Protein AF-A0A0R1FSQ0-F1 (afdb_monomer)

InterPro domains:
  IPR000390 Small drug/metabolite transporter protein family [PTHR30561] (1-81)
  IPR037185 Multidrug transporter EmrE superfamily [SSF103481] (2-81)
  IPR045324 Small multidrug resistance protein [PF00893] (2-70)

Solvent-accessible surface area (backbone atoms only — not comparable to full-atom values): 4810 Å² total; per-residue (Å²): 142,83,87,84,54,69,65,63,53,52,52,49,52,51,50,52,50,49,51,53,48,53,49,52,56,47,54,75,78,36,64,63,73,45,56,52,45,46,51,55,45,51,50,50,53,50,51,50,50,48,45,41,72,74,65,64,52,80,78,47,70,68,58,54,54,52,51,52,53,50,52,51,52,39,51,51,47,54,57,66,66,78,107

pLDDT: mean 72.38, std 10.57, range [41.53, 86.75]

Mean predicted aligned error: 11.77 Å

Sequence (83 aa):
MGFTKILPTIGSLISFALCFYFLSIAMVKIPLNIAYANWSALGILATTAIASLVYKEQINVMSMIGIVFIIIGVVLLNLFSAK

Foldseek 3Di:
DPPPDPVVVVVVVVVVVVVVVVLVVCVVPAPPVLSVLVVVLCVLVVVVVCCCVPVVPDCPPVNVVVNVVSVVVNVVSVVVRVD

Nearest PDB structures (foldseek):
  7szt-assembly1_B  TM=7.501E-01  e=1.104E-02  Clostridiales bacterium oral taxon 876
  8vxu-assembly2_D  TM=7.465E-01  e=1.624E-02  Clostridia bacterium

Radius of gyration: 17.27 Å; Cα contacts (8 Å, |Δi|>4): 26; chains: 1; bounding box: 39×21×48 Å

Secondary structure (DSSP, 8-state):
-----HHHHHHHHHHHHHHHHHHHHHHHHS-HHHHHHHHHHHHHHHHHHHHHHHH-----HHHHHHHHHHHHHHHHHHHHH--

Organism: NCBI:txid1423768

Structure (mmCIF, N/CA/C/O backbone):
data_AF-A0A0R1FSQ0-F1
#
_entry.id   AF-A0A0R1FSQ0-F1
#
loop_
_atom_site.group_PDB
_atom_site.id
_atom_site.type_symbol
_atom_site.label_atom_id
_atom_site.label_alt_id
_atom_site.label_comp_id
_atom_site.label_asym_id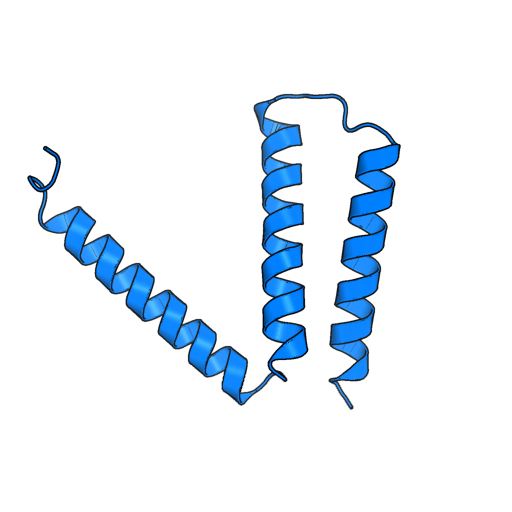
_atom_site.label_entity_id
_atom_site.label_seq_id
_atom_site.pdbx_PDB_ins_code
_atom_site.Cartn_x
_atom_site.Cartn_y
_atom_site.Cartn_z
_atom_site.occupancy
_atom_site.B_iso_or_equiv
_atom_site.auth_seq_id
_atom_site.auth_comp_id
_atom_site.auth_asym_id
_atom_site.auth_atom_id
_atom_site.pdbx_PDB_model_num
ATOM 1 N N . MET A 1 1 ? 15.483 2.453 24.573 1.00 41.53 1 MET A N 1
ATOM 2 C CA . MET A 1 1 ? 16.425 1.317 24.689 1.00 41.53 1 MET A CA 1
ATOM 3 C C . MET A 1 1 ? 15.676 0.020 24.388 1.00 41.53 1 MET A C 1
ATOM 5 O O . MET A 1 1 ? 14.786 -0.309 25.154 1.00 41.53 1 MET A O 1
ATOM 9 N N . GLY A 1 2 ? 15.948 -0.674 23.276 1.00 52.91 2 GLY A N 1
ATOM 10 C CA . GLY A 1 2 ? 15.148 -1.844 22.858 1.00 52.91 2 GLY A CA 1
ATOM 11 C C . GLY A 1 2 ? 15.894 -2.895 22.026 1.00 52.91 2 GLY A C 1
ATOM 12 O O . GLY A 1 2 ? 15.262 -3.691 21.347 1.00 52.91 2 GLY A O 1
ATOM 13 N N . PHE A 1 3 ? 17.229 -2.919 22.074 1.00 47.53 3 PHE A N 1
ATOM 14 C CA . PHE A 1 3 ? 18.072 -3.871 21.334 1.00 47.53 3 PHE A CA 1
ATOM 15 C C . PHE A 1 3 ? 18.480 -5.091 22.185 1.00 47.53 3 PHE A C 1
ATOM 17 O O . PHE A 1 3 ? 19.609 -5.558 22.110 1.00 47.53 3 PHE A O 1
ATOM 24 N N . THR A 1 4 ? 17.584 -5.604 23.036 1.00 57.28 4 THR A N 1
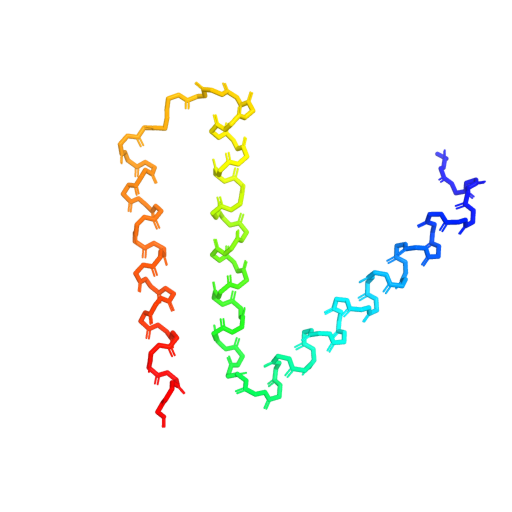ATOM 25 C CA . THR A 1 4 ? 17.913 -6.682 23.999 1.00 57.28 4 THR A CA 1
ATOM 26 C C . THR A 1 4 ? 17.539 -8.085 23.506 1.00 57.28 4 THR A C 1
ATOM 28 O O . THR A 1 4 ? 17.876 -9.071 24.154 1.00 57.28 4 THR A O 1
ATOM 31 N N . LYS A 1 5 ? 16.888 -8.235 22.344 1.00 59.03 5 LYS A N 1
ATOM 32 C CA . LYS A 1 5 ? 16.615 -9.564 21.777 1.00 59.03 5 LYS A CA 1
ATOM 33 C C . LYS A 1 5 ? 17.222 -9.695 20.381 1.00 59.03 5 LYS A C 1
ATOM 35 O O . LYS A 1 5 ? 16.723 -9.140 19.411 1.00 59.03 5 LYS A O 1
ATOM 40 N N . ILE A 1 6 ? 18.298 -10.472 20.298 1.00 60.38 6 ILE A N 1
ATOM 41 C CA . ILE A 1 6 ? 19.036 -10.777 19.062 1.00 60.38 6 ILE A CA 1
ATOM 42 C C . ILE A 1 6 ? 18.143 -11.546 18.062 1.00 60.38 6 ILE A C 1
ATOM 44 O O . ILE A 1 6 ? 18.226 -11.324 16.858 1.00 60.38 6 ILE A O 1
ATOM 48 N N . LEU A 1 7 ? 17.213 -12.370 18.566 1.00 62.78 7 LEU A N 1
ATOM 49 C CA . LEU A 1 7 ? 16.235 -13.128 17.768 1.00 62.78 7 LEU A CA 1
ATOM 50 C C . LEU A 1 7 ? 15.319 -12.254 16.871 1.00 62.78 7 LEU A C 1
ATOM 52 O O . LEU A 1 7 ? 15.306 -12.479 15.663 1.00 62.78 7 LEU A O 1
ATOM 56 N N . PRO A 1 8 ? 14.558 -11.265 17.387 1.00 66.38 8 PRO A N 1
ATOM 57 C CA . PRO A 1 8 ? 13.699 -10.413 16.561 1.00 66.38 8 PRO A CA 1
ATOM 58 C C . PRO A 1 8 ? 14.478 -9.462 15.642 1.00 66.38 8 PRO A C 1
ATOM 60 O O . PRO A 1 8 ? 13.983 -9.147 14.565 1.00 66.38 8 PRO A O 1
ATOM 63 N N . THR A 1 9 ? 15.700 -9.049 15.999 1.00 68.06 9 THR A N 1
ATOM 64 C CA . THR A 1 9 ? 16.554 -8.244 15.105 1.00 68.06 9 THR A CA 1
ATOM 65 C C . THR A 1 9 ? 16.972 -9.038 13.868 1.00 68.06 9 THR A C 1
ATOM 67 O O . THR A 1 9 ? 16.846 -8.542 12.751 1.00 68.06 9 THR A O 1
ATOM 70 N N . ILE A 1 10 ? 17.410 -10.288 14.048 1.00 73.12 10 ILE A N 1
ATOM 71 C CA . ILE A 1 10 ? 17.757 -11.179 12.932 1.00 73.12 10 ILE A CA 1
ATOM 72 C C . ILE A 1 10 ? 16.506 -11.523 12.113 1.00 73.12 10 ILE A C 1
ATOM 74 O O . ILE A 1 10 ? 16.555 -11.495 10.887 1.00 73.12 10 ILE A O 1
ATOM 78 N N . GLY A 1 11 ? 15.366 -11.767 12.769 1.00 76.56 11 GLY A N 1
ATOM 79 C CA . GLY A 1 11 ? 14.089 -12.006 12.088 1.00 76.56 11 GLY A CA 1
ATOM 80 C C . GLY A 1 11 ? 13.624 -10.820 11.233 1.00 76.56 11 GLY A C 1
ATOM 81 O O . GLY A 1 11 ? 13.171 -11.015 10.104 1.00 76.56 11 GLY A O 1
ATOM 82 N N . SER A 1 12 ? 13.794 -9.592 11.733 1.00 74.56 12 SER A N 1
ATOM 83 C CA . SER A 1 12 ? 13.552 -8.357 10.977 1.00 74.56 12 SER A CA 1
ATOM 84 C C . SER A 1 12 ? 14.480 -8.256 9.766 1.00 74.56 12 SER A C 1
ATOM 86 O O . SER A 1 12 ? 14.006 -8.038 8.655 1.00 74.56 12 SER A O 1
ATOM 88 N N . LEU A 1 13 ? 15.782 -8.503 9.952 1.00 78.50 13 LEU A N 1
ATOM 89 C CA . LEU A 1 13 ? 16.781 -8.423 8.884 1.00 78.50 13 LEU A CA 1
ATOM 90 C C . LEU A 1 13 ? 16.524 -9.452 7.769 1.00 78.50 13 LEU A C 1
ATOM 92 O O . LEU A 1 13 ? 16.586 -9.116 6.588 1.00 78.50 13 LEU A O 1
ATOM 96 N N . ILE A 1 14 ? 16.175 -10.687 8.143 1.00 78.75 14 ILE A N 1
ATOM 97 C CA . ILE A 1 14 ? 15.816 -11.763 7.209 1.00 78.75 14 ILE A CA 1
ATOM 98 C C . ILE A 1 14 ? 14.513 -11.436 6.479 1.00 78.75 14 ILE A C 1
ATOM 100 O O . ILE A 1 14 ? 14.443 -11.615 5.268 1.00 78.75 14 ILE A O 1
ATOM 104 N N . SER A 1 15 ? 13.500 -10.916 7.177 1.00 74.75 15 SER A N 1
ATOM 105 C CA . SER A 1 15 ? 12.245 -10.493 6.539 1.00 74.75 15 SER A CA 1
ATOM 106 C C . SER A 1 15 ? 12.470 -9.334 5.570 1.00 74.75 15 SER A C 1
ATOM 108 O O . SER A 1 15 ? 11.892 -9.323 4.487 1.00 74.75 15 SER A O 1
ATOM 110 N N . PHE A 1 16 ? 13.354 -8.392 5.912 1.00 75.31 16 PHE A N 1
ATOM 111 C CA . PHE A 1 16 ? 13.749 -7.304 5.019 1.00 75.31 16 PHE A CA 1
ATOM 112 C C . PHE A 1 16 ? 14.450 -7.831 3.767 1.00 75.31 16 PHE A C 1
ATOM 114 O O . PHE A 1 16 ? 14.106 -7.427 2.657 1.00 75.31 16 PHE A O 1
ATOM 121 N N . ALA A 1 17 ? 15.388 -8.767 3.938 1.00 77.44 17 ALA A N 1
ATOM 122 C CA . ALA A 1 17 ? 16.094 -9.407 2.835 1.00 77.44 17 ALA A CA 1
ATOM 123 C C . ALA A 1 17 ? 15.144 -10.224 1.943 1.00 77.44 17 ALA A C 1
ATOM 125 O O . ALA A 1 17 ? 15.215 -10.101 0.724 1.00 77.44 17 ALA A O 1
ATOM 126 N N . LEU A 1 18 ? 14.213 -10.991 2.524 1.00 78.25 18 LEU A N 1
ATOM 127 C CA . LEU A 1 18 ? 13.188 -11.721 1.771 1.00 78.25 18 LEU A CA 1
ATOM 128 C C . LEU A 1 18 ? 12.250 -10.776 1.015 1.00 78.25 18 LEU A C 1
ATOM 130 O O . LEU A 1 18 ? 11.981 -11.022 -0.158 1.00 78.25 18 LEU A O 1
ATOM 134 N N . CYS A 1 19 ? 11.787 -9.691 1.642 1.00 74.62 19 CYS A N 1
ATOM 135 C CA . CYS A 1 19 ? 10.971 -8.673 0.976 1.00 74.62 19 CYS A CA 1
ATOM 136 C C . CYS A 1 19 ? 11.707 -8.072 -0.222 1.00 74.62 19 CYS A C 1
ATOM 138 O O . CYS A 1 19 ? 11.146 -8.008 -1.312 1.00 74.62 19 CYS A O 1
ATOM 140 N N . PHE A 1 20 ? 12.972 -7.681 -0.046 1.00 70.69 20 PHE A N 1
ATOM 141 C CA . PHE A 1 20 ? 13.784 -7.136 -1.134 1.00 70.69 20 PHE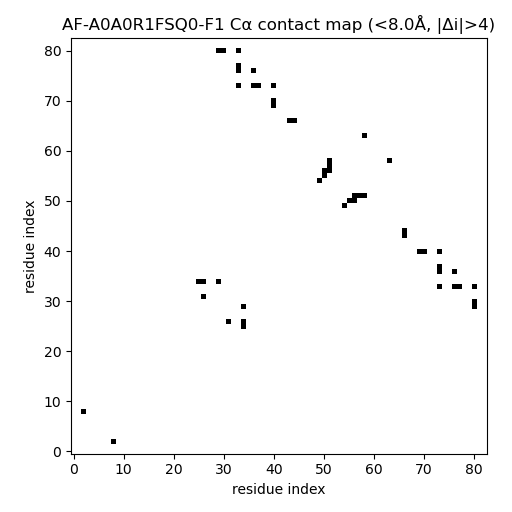 A CA 1
ATOM 142 C C . PHE A 1 20 ? 14.060 -8.163 -2.234 1.00 70.69 20 PHE A C 1
ATOM 144 O O . PHE A 1 20 ? 14.074 -7.813 -3.412 1.00 70.69 20 PHE A O 1
ATOM 151 N N . TYR A 1 21 ? 14.241 -9.430 -1.873 1.00 72.75 21 TYR A N 1
ATOM 152 C CA . TYR A 1 21 ? 14.466 -10.507 -2.829 1.00 72.75 21 TYR A CA 1
ATOM 153 C C . TYR A 1 21 ? 13.210 -10.804 -3.660 1.00 72.75 21 TYR A C 1
ATOM 155 O O . TYR A 1 21 ? 13.281 -10.902 -4.884 1.00 72.75 21 TYR A O 1
ATOM 163 N N . PHE A 1 22 ? 12.037 -10.856 -3.025 1.00 70.19 22 PHE A N 1
ATOM 164 C CA . PHE A 1 22 ? 10.757 -11.008 -3.722 1.00 70.19 22 PHE A CA 1
ATOM 165 C C . PHE A 1 22 ? 10.422 -9.783 -4.580 1.00 70.19 22 PHE A C 1
ATOM 167 O O . PHE A 1 22 ? 9.931 -9.935 -5.697 1.00 70.19 22 PHE A O 1
ATOM 174 N N . LEU A 1 23 ? 10.754 -8.579 -4.102 1.00 66.12 23 LEU A N 1
ATOM 175 C CA . LEU A 1 23 ? 10.660 -7.341 -4.875 1.00 66.12 23 LEU A CA 1
ATOM 176 C C . LEU A 1 23 ? 11.572 -7.392 -6.111 1.00 66.12 23 LEU A C 1
ATOM 178 O O . LEU A 1 23 ? 11.137 -7.044 -7.204 1.00 66.12 23 LEU A O 1
ATOM 182 N N . SER A 1 24 ? 12.808 -7.873 -5.959 1.00 68.38 24 SER A N 1
ATOM 183 C CA . SER A 1 24 ? 13.767 -8.024 -7.059 1.00 68.38 24 SER A CA 1
ATOM 184 C C . SER A 1 24 ? 13.277 -9.030 -8.106 1.00 68.38 24 SER A C 1
ATOM 186 O O . SER A 1 24 ? 13.325 -8.741 -9.300 1.00 68.38 24 SER A O 1
ATOM 188 N N . ILE A 1 25 ? 12.704 -10.161 -7.682 1.00 63.62 25 ILE A N 1
ATOM 189 C CA . ILE A 1 25 ? 12.093 -11.147 -8.590 1.00 63.62 25 ILE A CA 1
ATOM 190 C C . ILE A 1 25 ? 10.852 -10.573 -9.292 1.00 63.62 25 ILE A C 1
ATOM 192 O O . ILE A 1 25 ? 10.665 -10.799 -10.490 1.00 63.62 25 ILE A O 1
ATOM 196 N N . ALA A 1 26 ? 10.019 -9.808 -8.582 1.00 60.19 26 ALA A N 1
ATOM 197 C CA . ALA A 1 26 ? 8.863 -9.133 -9.168 1.00 60.19 26 ALA A CA 1
ATOM 198 C C . ALA A 1 26 ? 9.286 -8.074 -10.202 1.00 60.19 26 ALA A C 1
ATOM 200 O O . ALA A 1 26 ? 8.685 -7.999 -11.272 1.00 60.19 26 ALA A O 1
ATOM 201 N N . MET A 1 27 ? 10.356 -7.319 -9.931 1.00 54.91 27 MET A N 1
ATOM 202 C CA . MET A 1 27 ? 10.905 -6.307 -10.843 1.00 54.91 27 MET A CA 1
ATOM 203 C C . MET A 1 27 ? 11.467 -6.889 -12.146 1.00 54.91 27 MET A C 1
ATOM 205 O O . MET A 1 27 ? 11.482 -6.194 -13.156 1.00 54.91 27 MET A O 1
ATOM 209 N N . VAL A 1 28 ? 11.919 -8.147 -12.150 1.00 56.59 28 VAL A N 1
ATOM 210 C CA . VAL A 1 28 ? 12.464 -8.790 -13.361 1.00 56.59 28 VAL A CA 1
ATOM 211 C C . VAL A 1 28 ? 11.361 -9.262 -14.320 1.00 56.59 28 VAL A C 1
ATOM 213 O O . VAL A 1 28 ? 11.605 -9.357 -15.521 1.00 56.59 28 VAL A O 1
ATOM 216 N N . LYS A 1 29 ? 10.144 -9.543 -13.831 1.00 57.28 29 LYS A N 1
ATOM 217 C CA . LYS A 1 29 ? 9.024 -10.038 -14.663 1.00 57.28 29 LYS A CA 1
ATOM 218 C C . LYS A 1 29 ? 7.909 -9.025 -14.917 1.00 57.28 29 LYS A C 1
ATOM 220 O O . LYS A 1 29 ? 7.130 -9.227 -15.841 1.00 57.28 29 LYS A O 1
ATOM 225 N N . ILE A 1 30 ? 7.797 -7.985 -14.097 1.00 63.19 30 ILE A N 1
ATOM 226 C CA . ILE A 1 30 ? 6.692 -7.023 -14.127 1.00 63.19 30 ILE A CA 1
ATOM 227 C C . ILE A 1 30 ? 7.305 -5.636 -14.336 1.00 63.19 30 ILE A C 1
ATOM 229 O O . ILE A 1 30 ? 8.256 -5.299 -13.626 1.00 63.19 30 ILE A O 1
ATOM 233 N N . PRO A 1 31 ? 6.797 -4.797 -15.259 1.00 68.12 31 PRO A N 1
ATOM 234 C CA . PRO A 1 31 ? 7.307 -3.444 -15.381 1.00 68.12 31 PRO A CA 1
ATOM 235 C C . PRO A 1 31 ? 7.118 -2.716 -14.057 1.00 68.12 31 PRO A C 1
ATOM 237 O O . PRO A 1 31 ?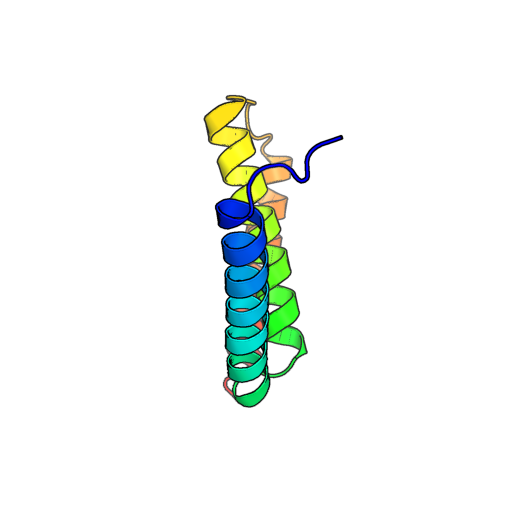 6.069 -2.804 -13.413 1.00 68.12 31 PRO A O 1
ATOM 240 N N . LEU A 1 32 ? 8.156 -1.972 -13.683 1.00 68.94 32 LEU A N 1
ATOM 241 C CA . LEU A 1 32 ? 8.278 -1.246 -12.421 1.00 68.94 32 LEU A CA 1
ATOM 242 C C . LEU A 1 32 ? 6.965 -0.543 -12.024 1.00 68.94 32 LEU A C 1
ATOM 244 O O . LEU A 1 32 ? 6.517 -0.645 -10.886 1.00 68.94 32 LEU A O 1
ATOM 248 N N . ASN A 1 33 ? 6.302 0.089 -12.999 1.00 64.69 33 ASN A N 1
ATOM 249 C CA . ASN A 1 33 ? 5.044 0.817 -12.832 1.00 64.69 33 ASN A CA 1
ATOM 250 C C . ASN A 1 33 ? 3.921 -0.019 -12.179 1.00 64.69 33 ASN A C 1
ATOM 252 O O . ASN A 1 33 ? 3.193 0.474 -11.323 1.00 64.69 33 ASN A O 1
ATOM 256 N N . ILE A 1 34 ? 3.795 -1.302 -12.525 1.00 72.88 34 ILE A N 1
ATOM 257 C CA . ILE A 1 34 ? 2.736 -2.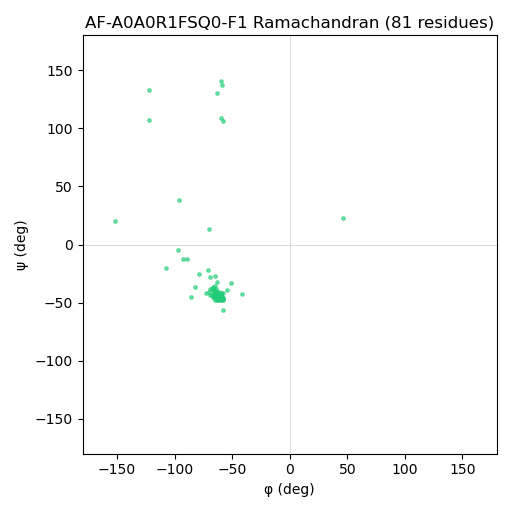177 -11.990 1.00 72.88 34 ILE A CA 1
ATOM 258 C C . ILE A 1 34 ? 3.097 -2.739 -10.638 1.00 72.88 34 ILE A C 1
ATOM 260 O O . ILE A 1 34 ? 2.222 -2.864 -9.783 1.00 72.88 34 ILE A O 1
ATOM 264 N N . ALA A 1 35 ? 4.373 -3.060 -10.431 1.00 73.75 35 ALA A N 1
ATOM 265 C CA . ALA A 1 35 ? 4.843 -3.502 -9.129 1.00 73.75 35 ALA A CA 1
ATOM 266 C C . ALA A 1 35 ? 4.549 -2.427 -8.066 1.00 73.75 35 ALA A C 1
ATOM 268 O O . ALA A 1 35 ? 3.948 -2.737 -7.037 1.00 73.75 35 ALA A O 1
ATOM 269 N N . TYR A 1 36 ? 4.871 -1.160 -8.354 1.00 72.00 36 TYR A N 1
ATOM 270 C CA . TYR A 1 36 ? 4.568 -0.040 -7.458 1.00 72.00 36 TYR A CA 1
ATOM 271 C C . TYR A 1 36 ? 3.064 0.219 -7.316 1.00 72.00 36 TYR A C 1
ATOM 273 O O . TYR A 1 36 ? 2.584 0.351 -6.190 1.00 72.00 36 TYR A O 1
ATOM 281 N N . ALA A 1 37 ? 2.303 0.231 -8.416 1.00 79.38 37 ALA A N 1
ATOM 282 C CA . ALA A 1 37 ? 0.860 0.468 -8.358 1.00 79.38 37 ALA A CA 1
ATOM 283 C C . ALA A 1 37 ? 0.118 -0.605 -7.545 1.00 79.38 37 ALA A C 1
ATOM 285 O O . ALA A 1 37 ? -0.709 -0.275 -6.693 1.00 79.38 37 ALA A O 1
ATOM 286 N N . ASN A 1 38 ? 0.439 -1.884 -7.760 1.00 80.56 38 ASN A N 1
ATOM 287 C CA . ASN A 1 38 ? -0.178 -2.985 -7.026 1.00 80.56 38 ASN A CA 1
ATOM 288 C C . ASN A 1 38 ? 0.230 -2.973 -5.548 1.00 80.56 38 ASN A C 1
ATOM 290 O O . ASN A 1 38 ? -0.609 -3.216 -4.686 1.00 80.56 38 ASN A O 1
ATOM 294 N N . TRP A 1 39 ? 1.489 -2.644 -5.239 1.00 78.62 39 TRP A N 1
ATOM 295 C CA . TRP A 1 39 ? 1.950 -2.526 -3.855 1.00 78.62 39 TRP A CA 1
ATOM 296 C C . TRP A 1 39 ? 1.226 -1.407 -3.097 1.00 78.62 39 TRP A C 1
ATOM 298 O O . TRP A 1 39 ? 0.701 -1.645 -2.008 1.00 78.62 39 TRP A O 1
ATOM 308 N N . SER A 1 40 ? 1.123 -0.211 -3.686 1.00 80.50 40 SER A N 1
ATOM 309 C CA . SER A 1 40 ? 0.387 0.903 -3.079 1.00 80.50 40 SER A CA 1
ATOM 310 C C . SER A 1 40 ? -1.101 0.590 -2.921 1.00 80.50 40 SER A C 1
ATOM 312 O O . SER A 1 40 ? -1.673 0.863 -1.867 1.00 80.50 40 SER A O 1
ATOM 314 N N . ALA A 1 41 ? -1.729 -0.033 -3.918 1.00 84.12 41 ALA A N 1
ATOM 315 C CA . ALA A 1 41 ? -3.135 -0.404 -3.834 1.00 84.12 41 ALA A CA 1
ATOM 316 C C . ALA A 1 41 ? -3.412 -1.490 -2.794 1.00 84.12 41 ALA A C 1
ATOM 318 O O . ALA A 1 41 ? -4.349 -1.344 -2.014 1.00 84.12 41 ALA A O 1
ATOM 319 N N . LEU A 1 42 ? -2.582 -2.535 -2.723 1.00 83.62 42 LEU A N 1
ATOM 320 C CA . LEU A 1 42 ? -2.652 -3.542 -1.661 1.00 83.62 42 LEU A CA 1
ATOM 321 C C . LEU A 1 42 ? -2.507 -2.902 -0.282 1.00 83.62 42 LEU A C 1
ATOM 323 O O . LEU A 1 42 ? -3.259 -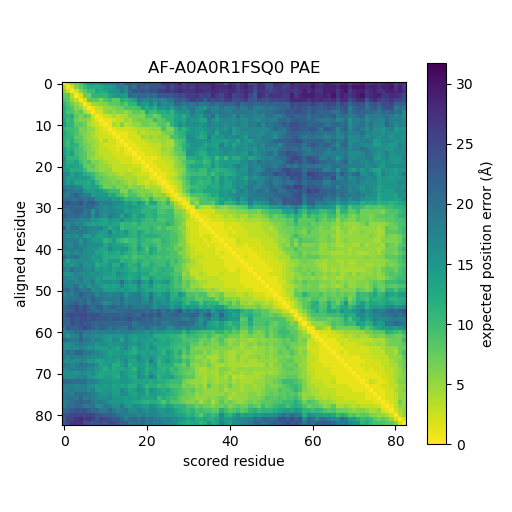3.250 0.624 1.00 83.62 42 LEU A O 1
ATOM 327 N N . GLY A 1 43 ? -1.590 -1.943 -0.129 1.00 84.06 43 GLY A N 1
ATOM 328 C CA . GLY A 1 43 ? -1.423 -1.198 1.116 1.00 84.06 43 GLY A CA 1
ATOM 329 C C . GLY A 1 43 ? -2.689 -0.439 1.514 1.00 84.06 43 GLY A C 1
ATOM 330 O O . GLY A 1 43 ? -3.138 -0.556 2.655 1.00 84.06 43 GLY A O 1
ATOM 331 N N . ILE A 1 44 ? -3.301 0.286 0.574 1.00 85.44 44 ILE A N 1
ATOM 332 C CA . ILE A 1 44 ? -4.538 1.037 0.833 1.00 85.44 44 ILE A CA 1
ATOM 333 C C . ILE A 1 44 ? -5.687 0.078 1.158 1.00 85.44 44 ILE A C 1
ATOM 335 O O . ILE A 1 44 ? -6.343 0.253 2.179 1.00 85.44 44 ILE A O 1
ATOM 339 N N . LEU A 1 45 ? -5.883 -0.974 0.358 1.00 84.31 45 LEU A N 1
ATOM 340 C CA . LEU A 1 45 ? -6.922 -1.984 0.577 1.00 84.31 45 LEU A CA 1
ATOM 341 C C . LEU A 1 45 ? -6.781 -2.671 1.935 1.00 84.31 45 LEU A C 1
ATOM 343 O O . LEU A 1 45 ? -7.764 -2.786 2.663 1.00 84.31 45 LEU A O 1
ATOM 347 N N . ALA A 1 46 ? -5.568 -3.095 2.296 1.00 84.81 46 ALA A N 1
ATOM 348 C CA . ALA A 1 46 ? -5.294 -3.723 3.582 1.00 84.81 46 ALA A CA 1
ATOM 349 C C . ALA A 1 46 ? -5.539 -2.748 4.737 1.00 84.81 46 ALA A C 1
ATOM 351 O O . ALA A 1 46 ? -6.217 -3.100 5.698 1.00 84.81 46 ALA A O 1
ATOM 352 N N . THR A 1 47 ? -5.053 -1.510 4.625 1.00 84.31 47 THR A N 1
ATOM 353 C CA . THR A 1 47 ? -5.264 -0.481 5.652 1.00 84.31 47 THR A CA 1
ATOM 354 C C . THR A 1 47 ? -6.750 -0.181 5.822 1.00 84.31 47 THR A C 1
ATOM 356 O O . THR A 1 47 ? -7.229 -0.128 6.951 1.00 84.31 47 THR A O 1
ATOM 359 N N . THR A 1 48 ? -7.512 -0.057 4.732 1.00 82.12 48 THR A N 1
ATOM 360 C CA . THR A 1 48 ? -8.957 0.178 4.804 1.00 82.12 48 THR A CA 1
ATOM 361 C C . THR A 1 48 ? -9.726 -1.033 5.331 1.00 82.12 48 THR A C 1
ATOM 363 O O . THR A 1 48 ? -10.651 -0.862 6.124 1.00 82.12 48 THR A O 1
ATOM 366 N N . ALA A 1 49 ? -9.339 -2.255 4.961 1.00 81.88 49 ALA A N 1
ATOM 367 C CA . ALA A 1 49 ? -9.937 -3.475 5.501 1.00 81.88 49 ALA A CA 1
ATOM 368 C C . ALA A 1 49 ? -9.691 -3.598 7.012 1.00 81.88 49 ALA A C 1
ATOM 370 O O . ALA A 1 49 ? -10.620 -3.876 7.769 1.00 81.88 49 ALA A O 1
ATOM 371 N N . ILE A 1 50 ? -8.462 -3.328 7.463 1.00 82.81 50 ILE A N 1
ATOM 372 C CA . ILE A 1 50 ? -8.106 -3.310 8.886 1.00 82.81 50 ILE A CA 1
ATOM 373 C C . ILE A 1 50 ? -8.865 -2.193 9.608 1.00 82.81 50 ILE A C 1
ATOM 375 O O . ILE A 1 50 ? -9.430 -2.445 10.668 1.00 82.81 50 ILE A O 1
ATOM 379 N N . ALA A 1 51 ? -8.937 -0.988 9.035 1.00 78.12 51 ALA A N 1
ATOM 380 C CA . ALA A 1 51 ? -9.697 0.123 9.605 1.00 78.12 51 ALA A CA 1
ATOM 381 C C . ALA A 1 51 ? -11.180 -0.246 9.777 1.00 78.12 51 ALA A C 1
ATOM 383 O O . ALA A 1 51 ? -11.739 -0.069 10.855 1.00 78.12 51 ALA A O 1
ATOM 384 N N . SER A 1 52 ? -11.794 -0.856 8.762 1.00 73.69 52 SER A N 1
ATOM 385 C CA . SER A 1 52 ? -13.183 -1.317 8.835 1.00 73.69 52 SER A CA 1
ATOM 386 C C . SER A 1 52 ? -13.400 -2.403 9.894 1.00 73.69 52 SER A C 1
ATOM 388 O O . SER A 1 52 ? -14.361 -2.323 10.660 1.00 73.69 52 SER A O 1
ATOM 390 N N . LEU A 1 53 ? -12.511 -3.400 9.966 1.00 77.38 53 LEU A N 1
ATOM 391 C CA . LEU A 1 53 ? -12.637 -4.531 10.891 1.00 77.38 53 LEU A CA 1
ATOM 392 C C . LEU A 1 53 ? -12.362 -4.141 12.349 1.00 77.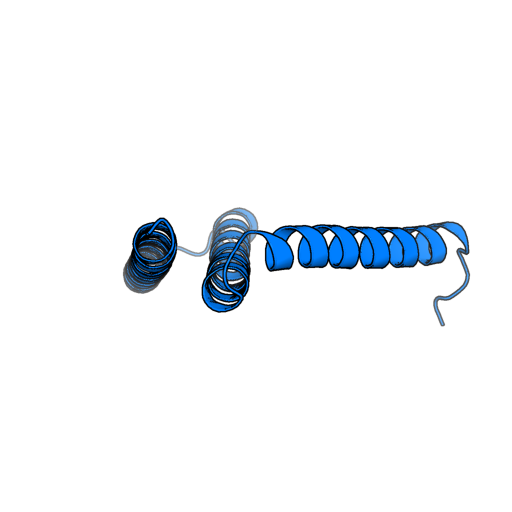38 53 LEU A C 1
ATOM 394 O O . LEU A 1 53 ? -13.064 -4.605 13.246 1.00 77.38 53 LEU A O 1
ATOM 398 N N . VAL A 1 54 ? -11.343 -3.311 12.588 1.00 75.94 54 VAL A N 1
ATOM 399 C CA . VAL A 1 54 ? -10.871 -2.957 13.937 1.00 75.94 54 VAL A CA 1
ATOM 400 C C . VAL A 1 54 ? -11.656 -1.785 14.513 1.00 75.94 54 VAL A C 1
ATOM 402 O O . VAL A 1 54 ? -12.082 -1.852 15.664 1.00 75.94 54 VAL A O 1
ATOM 405 N N . TYR A 1 55 ? -11.880 -0.728 13.729 1.00 66.31 55 TYR A N 1
ATOM 406 C CA . TYR A 1 55 ? -12.538 0.479 14.233 1.00 66.31 55 TYR A CA 1
ATOM 407 C C . TYR A 1 55 ? -14.063 0.430 14.103 1.00 66.31 55 TYR A C 1
ATOM 409 O O . TYR A 1 55 ? -14.730 1.268 14.706 1.00 66.31 55 TYR A O 1
ATOM 417 N N . LYS A 1 56 ? -14.636 -0.532 13.349 1.00 62.47 56 LYS A N 1
ATOM 418 C CA . LYS A 1 56 ? -16.077 -0.574 13.005 1.00 62.47 56 LYS A CA 1
ATOM 419 C C . LYS A 1 56 ? -16.611 0.788 12.534 1.00 62.47 56 LYS A C 1
ATOM 421 O O . LYS A 1 56 ? -17.811 1.055 12.621 1.00 62.47 56 LYS A O 1
ATOM 426 N N . GLU A 1 57 ? -15.726 1.655 12.042 1.00 59.03 57 GLU A N 1
ATOM 427 C CA . GLU A 1 57 ? -16.116 2.931 11.476 1.00 59.03 57 GLU A CA 1
ATOM 428 C C . GLU A 1 57 ? -16.975 2.626 10.260 1.00 59.03 57 GLU A C 1
ATOM 430 O O . GLU A 1 57 ? -16.621 1.784 9.426 1.00 59.03 57 GLU A O 1
ATOM 435 N N . GLN A 1 58 ? -18.139 3.270 10.191 1.00 58.50 58 GLN A N 1
ATOM 436 C CA . GLN A 1 58 ? -18.993 3.138 9.027 1.00 58.50 58 GLN A CA 1
ATOM 437 C C . GLN A 1 58 ? -18.193 3.637 7.834 1.00 58.50 58 GLN A C 1
ATOM 439 O O . GLN A 1 58 ? -17.913 4.831 7.727 1.00 58.50 58 GLN A O 1
ATOM 444 N N . ILE A 1 59 ? -17.780 2.705 6.972 1.00 62.81 59 ILE A N 1
ATOM 445 C CA . ILE A 1 59 ? -17.097 3.048 5.734 1.00 62.81 59 ILE A CA 1
ATOM 446 C C . ILE A 1 59 ? -18.059 3.957 4.979 1.00 62.81 59 ILE A C 1
ATOM 448 O O . ILE A 1 59 ? -19.099 3.518 4.489 1.00 62.81 59 ILE A O 1
ATOM 452 N N . ASN A 1 60 ? -17.731 5.246 4.947 1.00 75.75 60 ASN A N 1
ATOM 453 C CA . ASN A 1 60 ? -18.530 6.228 4.247 1.00 75.75 60 ASN A CA 1
ATOM 454 C C . ASN A 1 60 ? -18.589 5.818 2.767 1.00 75.75 60 ASN A C 1
ATOM 456 O O . ASN A 1 60 ? -17.590 5.358 2.206 1.00 75.75 60 ASN A O 1
ATOM 460 N N . VAL A 1 61 ? -19.748 5.981 2.129 1.00 77.38 61 VAL A N 1
ATOM 461 C CA . VAL A 1 61 ? -19.979 5.619 0.719 1.00 77.38 61 VAL A CA 1
ATOM 462 C C . VAL A 1 61 ? -18.895 6.232 -0.184 1.00 77.38 61 VAL A C 1
ATOM 464 O O . VAL A 1 61 ? -18.433 5.601 -1.133 1.00 77.38 61 VAL A O 1
ATOM 467 N N . MET A 1 62 ? -18.399 7.418 0.190 1.00 77.06 62 MET A N 1
ATOM 468 C CA . MET A 1 62 ? -17.273 8.103 -0.450 1.00 77.06 62 MET A CA 1
ATOM 469 C C . MET A 1 62 ? -15.964 7.285 -0.439 1.00 77.06 62 MET A C 1
ATOM 471 O O . MET A 1 62 ? -15.293 7.174 -1.465 1.00 77.06 62 MET A O 1
ATOM 475 N N . SER A 1 63 ? -15.607 6.680 0.699 1.00 74.75 63 SER A N 1
ATOM 476 C CA . SER A 1 63 ? -14.405 5.844 0.837 1.00 74.75 63 SER A CA 1
ATOM 477 C C . SER A 1 63 ? -14.521 4.566 0.012 1.00 74.75 63 SER A C 1
ATOM 479 O O . SER A 1 63 ? -13.547 4.142 -0.605 1.00 74.75 63 SER A O 1
ATOM 481 N N . MET A 1 64 ? -15.721 3.984 -0.066 1.00 79.50 64 MET A N 1
ATOM 482 C CA . MET A 1 64 ? -15.969 2.801 -0.892 1.00 79.50 64 MET A CA 1
ATOM 483 C C . MET A 1 64 ? -15.787 3.099 -2.387 1.00 79.50 64 MET A C 1
ATOM 485 O O . MET A 1 64 ? -15.152 2.318 -3.094 1.00 79.50 64 MET A O 1
ATOM 489 N N . ILE A 1 65 ? -16.265 4.253 -2.862 1.00 85.19 65 ILE A N 1
ATOM 490 C CA . ILE A 1 65 ? -16.056 4.696 -4.250 1.00 85.19 65 ILE A CA 1
ATOM 491 C C . ILE A 1 65 ? -14.561 4.885 -4.545 1.00 85.19 65 ILE A C 1
ATOM 493 O O . ILE A 1 65 ? -14.080 4.431 -5.585 1.00 85.19 65 ILE A O 1
ATOM 497 N N . GLY A 1 66 ? -13.811 5.495 -3.620 1.00 82.62 66 GLY A N 1
ATOM 498 C CA . GLY A 1 66 ? -12.362 5.671 -3.760 1.00 82.62 66 GLY A CA 1
ATOM 499 C C . GLY A 1 66 ? -11.616 4.340 -3.890 1.00 82.62 66 GLY A C 1
ATOM 500 O O . GLY A 1 66 ? -10.787 4.179 -4.785 1.00 82.62 66 GLY A O 1
ATOM 501 N N . ILE A 1 67 ? -11.966 3.355 -3.060 1.00 82.06 67 ILE A N 1
ATOM 502 C CA . ILE A 1 67 ? -11.401 1.999 -3.122 1.00 82.06 67 ILE A CA 1
ATOM 503 C C . ILE A 1 67 ? -11.675 1.340 -4.476 1.00 82.06 67 ILE A C 1
ATOM 505 O O . ILE A 1 67 ? -10.761 0.787 -5.087 1.00 82.06 67 ILE A O 1
ATOM 509 N N . VAL A 1 68 ? -12.914 1.418 -4.967 1.00 86.25 68 VAL A N 1
ATOM 510 C CA . VAL A 1 68 ? -13.289 0.848 -6.269 1.00 86.25 68 VAL A CA 1
ATOM 511 C C . VAL A 1 68 ? -12.469 1.484 -7.395 1.00 86.25 68 VAL A C 1
ATOM 513 O O . VAL A 1 68 ? -11.955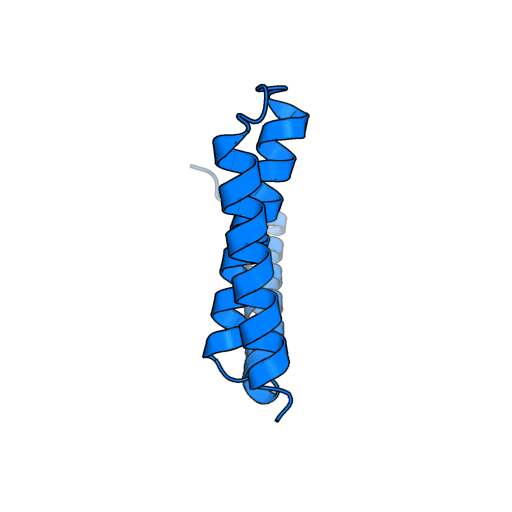 0.767 -8.251 1.00 86.25 68 VAL A O 1
ATOM 516 N N . PHE A 1 69 ? -12.262 2.803 -7.363 1.00 86.25 69 PHE A N 1
ATOM 517 C CA . PHE A 1 69 ? -11.414 3.504 -8.334 1.00 86.25 69 PHE A CA 1
ATOM 518 C C . PHE A 1 69 ? -9.949 3.051 -8.290 1.00 86.25 69 PHE A C 1
ATOM 520 O O . PHE A 1 69 ? -9.340 2.847 -9.342 1.00 86.25 69 PHE A O 1
ATOM 527 N N . ILE A 1 70 ? -9.393 2.844 -7.091 1.00 85.12 70 ILE A N 1
ATOM 528 C CA . ILE A 1 70 ? -8.031 2.315 -6.922 1.00 85.12 70 ILE A CA 1
ATOM 529 C C . ILE A 1 70 ? -7.927 0.917 -7.542 1.00 85.12 70 ILE A C 1
ATOM 531 O O . ILE A 1 70 ? -6.999 0.658 -8.308 1.00 85.12 70 ILE A O 1
ATOM 535 N N . ILE A 1 71 ? -8.896 0.035 -7.270 1.00 83.25 71 ILE A N 1
ATOM 536 C CA . ILE A 1 71 ? -8.928 -1.325 -7.831 1.00 83.25 71 ILE A CA 1
ATOM 537 C C . ILE A 1 71 ? -8.990 -1.275 -9.362 1.00 83.25 71 ILE A C 1
ATOM 539 O O . ILE A 1 71 ? -8.209 -1.958 -10.024 1.00 83.25 71 ILE A O 1
ATOM 543 N N . ILE A 1 72 ? -9.868 -0.444 -9.933 1.00 86.75 72 ILE A N 1
ATOM 544 C CA . ILE A 1 72 ? -9.994 -0.281 -11.390 1.00 86.75 72 ILE A CA 1
ATOM 545 C C . ILE A 1 72 ? -8.663 0.172 -12.004 1.00 86.75 72 ILE A C 1
ATOM 547 O O . ILE A 1 72 ? -8.223 -0.403 -13.001 1.00 86.75 72 ILE A O 1
ATOM 551 N N . GLY A 1 73 ? -7.995 1.158 -11.396 1.00 82.44 73 GLY A N 1
ATOM 552 C CA . GLY A 1 73 ? -6.694 1.645 -11.858 1.00 82.44 73 GLY A CA 1
ATOM 553 C C . GLY A 1 73 ? -5.620 0.554 -11.863 1.00 82.44 73 GLY A C 1
ATOM 554 O O . GLY A 1 73 ? -4.884 0.413 -12.838 1.00 82.44 73 GLY A O 1
ATOM 555 N N . VAL A 1 74 ? -5.567 -0.274 -10.817 1.00 79.38 74 VAL A N 1
ATOM 556 C CA . VAL A 1 74 ? -4.605 -1.387 -10.721 1.00 79.38 74 VAL A CA 1
ATOM 557 C C . VAL A 1 74 ? -4.883 -2.455 -11.767 1.00 79.38 74 VAL A C 1
ATOM 559 O O . VAL A 1 74 ? -3.947 -2.932 -12.404 1.00 79.38 74 VAL A O 1
ATOM 562 N N . VAL A 1 75 ? -6.152 -2.817 -11.970 1.00 80.75 75 VAL A N 1
ATOM 563 C CA . VAL A 1 75 ? -6.557 -3.816 -12.969 1.00 80.75 75 VAL A CA 1
ATOM 564 C C . VAL A 1 75 ? -6.213 -3.342 -14.379 1.00 80.75 75 VAL A C 1
ATOM 566 O O . VAL A 1 75 ? -5.670 -4.118 -15.163 1.00 80.75 75 VAL A O 1
ATOM 569 N N . LEU A 1 76 ? -6.458 -2.066 -14.691 1.00 81.81 76 LEU A N 1
ATOM 570 C CA . LEU A 1 76 ? -6.073 -1.465 -15.970 1.00 81.81 76 LEU A CA 1
ATOM 571 C C . LEU A 1 76 ? -4.564 -1.526 -16.191 1.00 81.81 76 LEU A C 1
ATOM 573 O O . LEU A 1 76 ? -4.129 -1.956 -17.256 1.00 81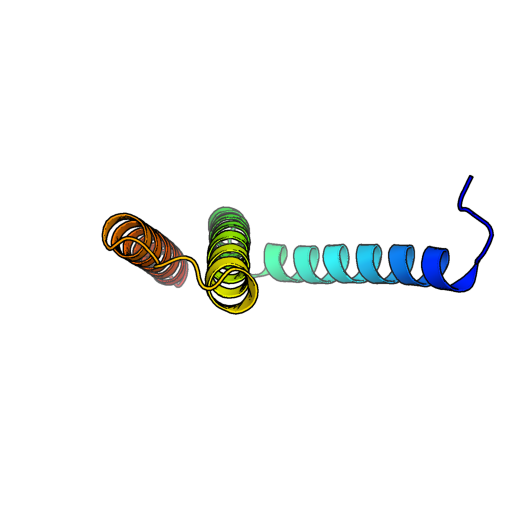.81 76 LEU A O 1
ATOM 577 N N . LEU A 1 77 ? -3.771 -1.139 -15.189 1.00 75.81 77 LEU A N 1
ATOM 578 C CA . LEU A 1 77 ? -2.314 -1.214 -15.270 1.00 75.81 77 LEU A CA 1
ATOM 579 C C . LEU A 1 77 ? -1.847 -2.665 -15.455 1.00 75.81 77 LEU A C 1
ATOM 581 O O . LEU A 1 77 ? -1.026 -2.927 -16.330 1.00 75.81 77 LEU A O 1
ATOM 585 N N . ASN A 1 78 ? -2.414 -3.610 -14.699 1.00 74.50 78 ASN A N 1
ATOM 586 C CA . ASN A 1 78 ? -2.090 -5.033 -14.794 1.00 74.50 78 ASN A CA 1
ATOM 587 C C . ASN A 1 78 ? -2.380 -5.603 -16.196 1.00 74.50 78 ASN A C 1
ATOM 589 O O . ASN A 1 78 ? -1.535 -6.296 -16.760 1.00 74.50 78 ASN A O 1
ATOM 593 N N . LEU A 1 79 ? -3.527 -5.248 -16.785 1.00 72.69 79 LEU A N 1
ATOM 594 C CA . LEU A 1 79 ? -3.924 -5.670 -18.132 1.00 72.69 79 LEU A CA 1
ATOM 595 C C . LEU A 1 79 ? -3.084 -5.015 -19.237 1.00 72.69 79 LEU A C 1
ATOM 597 O O . LEU A 1 79 ? -2.718 -5.693 -20.193 1.00 72.69 79 LEU A O 1
ATOM 601 N N . PHE A 1 80 ? -2.760 -3.722 -19.127 1.00 68.75 80 PHE A N 1
ATOM 602 C CA . PHE A 1 80 ? -2.033 -2.996 -20.180 1.00 68.75 80 PHE A CA 1
ATOM 603 C C . PHE A 1 80 ? -0.564 -3.399 -20.321 1.00 68.75 80 PHE A C 1
ATOM 605 O O . PHE A 1 80 ? 0.013 -3.199 -21.383 1.00 68.75 80 PHE A O 1
ATOM 612 N N . SER A 1 81 ? 0.041 -3.967 -19.282 1.00 58.56 81 SER A N 1
ATOM 613 C CA . SER A 1 81 ? 1.392 -4.536 -19.360 1.00 58.56 81 SER A CA 1
ATOM 614 C C . SER A 1 81 ? 1.431 -6.013 -19.681 1.00 58.56 81 SER A C 1
ATOM 616 O O . SER A 1 81 ? 2.512 -6.532 -19.952 1.00 58.56 81 SER A O 1
ATOM 618 N N . ALA A 1 82 ? 0.305 -6.721 -19.623 1.00 53.59 82 ALA A N 1
ATOM 619 C CA . ALA A 1 82 ? 0.253 -8.094 -20.111 1.00 53.59 82 ALA A CA 1
ATOM 620 C C . ALA A 1 82 ? 0.365 -8.162 -21.654 1.00 53.59 82 ALA A C 1
ATOM 622 O O . ALA A 1 82 ? 0.094 -9.205 -22.246 1.00 53.59 82 ALA A O 1
ATOM 623 N N . LYS A 1 83 ? 0.759 -7.059 -22.301 1.00 44.41 83 LYS A N 1
ATOM 624 C CA . LYS A 1 83 ? 0.985 -6.880 -23.728 1.00 44.41 83 LYS A CA 1
ATOM 625 C C . LYS A 1 83 ? 2.325 -6.187 -23.944 1.00 44.41 83 LYS A C 1
ATOM 627 O O . LYS A 1 83 ? 2.972 -6.529 -24.955 1.00 44.41 83 LYS A O 1
#